Protein AF-A0A844H399-F1 (afdb_monomer_lite)

pLDDT: mean 91.07, std 12.4, range [46.91, 98.5]

Sequence (49 aa):
MVRKIQFTLRLTEDEKTRLAYYAKSKNVSMSEIIQDYCKRLPKPTDTKD

Foldseek 3Di:
DDDDDDDDDDDDPVRVVVLCVVCVVVVHDSVVVVVVVVVPDDDPDPPPD

Structure (mmCIF, N/CA/C/O backbone):
data_AF-A0A844H399-F1
#
_entry.id   AF-A0A844H399-F1
#
loop_
_atom_site.group_PDB
_atom_site.id
_atom_site.type_symbol
_atom_site.label_atom_id
_atom_site.label_alt_id
_atom_site.label_comp_id
_atom_site.label_asym_id
_atom_site.label_entity_id
_atom_site.label_seq_id
_atom_site.pdbx_PDB_ins_code
_atom_site.Cartn_x
_atom_site.Cartn_y
_atom_site.Cartn_z
_atom_site.occupancy
_atom_site.B_iso_or_equiv
_atom_site.auth_seq_id
_atom_site.auth_comp_id
_atom_site.auth_asym_id
_atom_site.auth_atom_id
_atom_site.pdbx_PDB_model_num
ATOM 1 N N . MET A 1 1 ? 10.288 -11.313 10.589 1.00 66.19 1 MET A N 1
ATOM 2 C CA . MET A 1 1 ? 11.178 -10.623 9.626 1.00 66.19 1 MET A CA 1
ATOM 3 C C . MET A 1 1 ? 10.909 -9.128 9.712 1.00 66.19 1 MET A C 1
ATOM 5 O O . MET A 1 1 ? 9.757 -8.733 9.586 1.00 66.19 1 MET A O 1
ATOM 9 N N . VAL A 1 2 ? 11.927 -8.312 9.992 1.00 84.56 2 VAL A N 1
ATOM 10 C CA . VAL A 1 2 ? 11.774 -6.851 10.115 1.00 84.56 2 VAL A CA 1
ATOM 11 C C . VAL A 1 2 ? 11.879 -6.218 8.726 1.00 84.56 2 VAL A C 1
ATOM 13 O O . VAL A 1 2 ? 12.818 -6.517 7.990 1.00 84.56 2 VAL A O 1
ATOM 16 N N . ARG A 1 3 ? 10.923 -5.358 8.357 1.00 8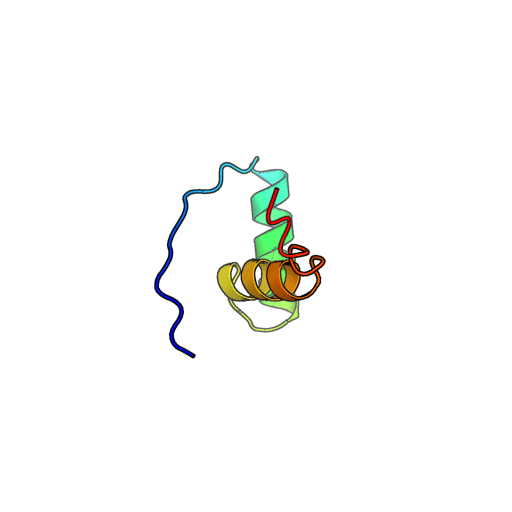5.25 3 ARG A N 1
ATOM 17 C CA . ARG A 1 3 ? 10.949 -4.602 7.093 1.00 85.25 3 ARG A CA 1
ATOM 18 C C . ARG A 1 3 ? 11.888 -3.402 7.256 1.00 85.25 3 ARG A C 1
ATOM 20 O O . ARG A 1 3 ? 11.639 -2.573 8.122 1.00 85.25 3 ARG A O 1
ATOM 27 N N . LYS A 1 4 ? 12.968 -3.340 6.469 1.00 92.81 4 LYS A N 1
ATOM 28 C CA . LYS A 1 4 ? 14.026 -2.311 6.591 1.00 92.81 4 LYS A CA 1
ATOM 29 C C . LYS A 1 4 ? 14.177 -1.397 5.372 1.00 92.81 4 LYS A C 1
ATOM 31 O O . LYS A 1 4 ? 14.796 -0.348 5.483 1.00 92.81 4 LYS A O 1
ATOM 36 N N . ILE A 1 5 ? 13.654 -1.802 4.216 1.00 93.94 5 ILE A N 1
ATOM 37 C CA . ILE A 1 5 ? 13.815 -1.063 2.960 1.00 93.94 5 ILE A CA 1
ATOM 38 C C . ILE A 1 5 ? 12.638 -0.105 2.778 1.00 93.94 5 ILE A C 1
ATOM 40 O O . ILE A 1 5 ? 11.483 -0.507 2.934 1.00 93.94 5 ILE A O 1
ATOM 44 N N . GLN A 1 6 ? 12.944 1.142 2.426 1.00 93.62 6 GLN A N 1
ATOM 45 C CA . GLN A 1 6 ? 11.978 2.184 2.095 1.00 93.62 6 GLN A CA 1
ATOM 46 C C . GLN A 1 6 ? 12.211 2.655 0.660 1.00 93.62 6 GLN A C 1
ATOM 48 O O . GLN A 1 6 ? 13.348 2.763 0.209 1.00 93.62 6 GLN A O 1
ATOM 53 N N . PHE A 1 7 ? 11.126 2.964 -0.041 1.00 92.88 7 PHE A N 1
ATOM 54 C CA . PHE A 1 7 ? 11.161 3.628 -1.336 1.00 92.88 7 PHE A CA 1
ATOM 55 C C . PHE A 1 7 ? 10.047 4.675 -1.405 1.00 92.88 7 PHE A C 1
ATOM 57 O O . PHE A 1 7 ? 9.068 4.605 -0.657 1.00 92.88 7 PHE A O 1
ATOM 64 N N . THR A 1 8 ? 10.200 5.647 -2.300 1.00 95.19 8 THR A N 1
ATOM 65 C CA . THR A 1 8 ? 9.192 6.681 -2.556 1.00 95.19 8 THR A CA 1
ATOM 66 C C . THR A 1 8 ? 8.368 6.290 -3.775 1.00 95.19 8 THR A C 1
ATOM 68 O O . THR A 1 8 ? 8.928 6.000 -4.830 1.00 95.19 8 THR A O 1
ATOM 71 N N . LEU A 1 9 ? 7.042 6.314 -3.646 1.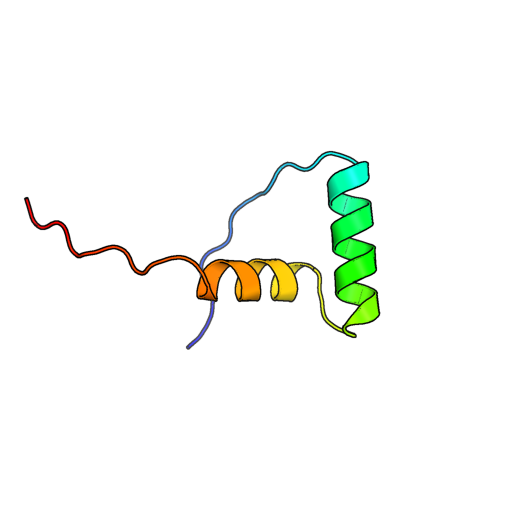00 94.19 9 LEU A N 1
ATOM 72 C CA . LEU A 1 9 ? 6.104 6.052 -4.736 1.00 94.19 9 LEU A CA 1
ATOM 73 C C . LEU A 1 9 ? 5.438 7.360 -5.170 1.00 94.19 9 LEU A C 1
ATOM 75 O O . LEU A 1 9 ? 4.959 8.119 -4.328 1.00 94.19 9 LEU A O 1
ATOM 79 N N . ARG A 1 10 ? 5.394 7.618 -6.478 1.00 97.31 10 ARG A N 1
ATOM 80 C CA . ARG A 1 10 ? 4.592 8.703 -7.056 1.00 97.31 10 ARG A CA 1
ATOM 81 C C . ARG A 1 10 ? 3.240 8.134 -7.467 1.00 97.31 10 ARG A C 1
ATOM 83 O O . ARG A 1 10 ? 3.204 7.104 -8.129 1.00 97.31 10 ARG A O 1
ATOM 90 N N . LEU A 1 11 ? 2.170 8.804 -7.061 1.00 97.12 11 LEU A N 1
ATOM 91 C CA . LEU A 1 11 ? 0.788 8.449 -7.371 1.00 97.12 11 LEU A CA 1
ATOM 92 C C . LEU A 1 11 ? 0.060 9.699 -7.853 1.00 97.12 11 LEU A C 1
ATOM 94 O O . LEU A 1 11 ? 0.335 10.803 -7.376 1.00 97.12 11 LEU A O 1
ATOM 98 N N . THR A 1 12 ? -0.894 9.508 -8.749 1.00 98.50 12 THR A N 1
ATOM 99 C CA . THR A 1 12 ? -1.946 10.489 -9.009 1.00 98.50 12 THR A CA 1
ATOM 100 C C . THR A 1 12 ? -2.869 10.622 -7.794 1.00 98.50 12 THR A C 1
ATOM 102 O O . THR A 1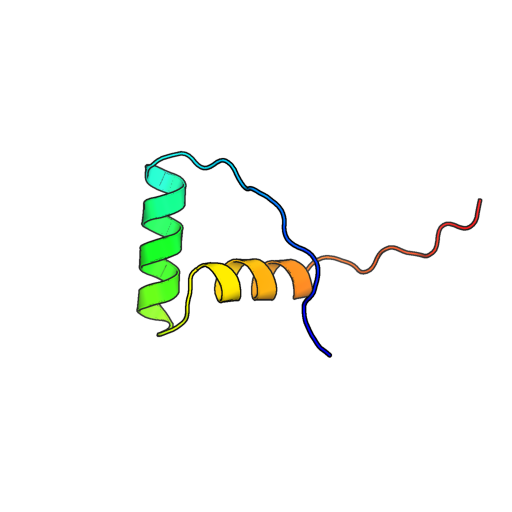 12 ? -2.881 9.790 -6.878 1.00 98.50 12 THR A O 1
ATOM 105 N N . GLU A 1 13 ? -3.669 11.685 -7.778 1.00 98.25 13 GLU A N 1
ATOM 106 C CA . GLU A 1 13 ? -4.641 11.920 -6.710 1.00 98.25 13 GLU A CA 1
ATOM 107 C C . GLU A 1 13 ? -5.736 10.840 -6.669 1.00 98.25 13 GLU A C 1
ATOM 109 O O . GLU A 1 13 ? -6.097 10.376 -5.582 1.00 98.25 13 GLU A O 1
ATOM 114 N N . ASP A 1 14 ? -6.189 10.363 -7.836 1.00 98.50 14 ASP A N 1
ATOM 115 C CA . ASP A 1 14 ? -7.149 9.254 -7.944 1.00 98.50 14 ASP A CA 1
ATOM 116 C C . ASP A 1 14 ? -6.575 7.952 -7.366 1.00 98.50 14 ASP A C 1
ATOM 118 O O . ASP A 1 14 ? -7.187 7.326 -6.498 1.00 98.50 14 ASP A O 1
ATOM 122 N N . GLU A 1 15 ? -5.357 7.571 -7.763 1.00 98.25 15 GLU A N 1
ATOM 123 C CA . GLU A 1 15 ? -4.711 6.346 -7.274 1.00 98.25 15 GLU A CA 1
ATOM 124 C C . GLU A 1 15 ? -4.531 6.367 -5.754 1.00 98.25 15 GLU A C 1
ATOM 126 O O . GLU A 1 15 ? -4.834 5.381 -5.074 1.00 98.25 15 GLU A O 1
ATOM 131 N N . LYS A 1 16 ? -4.087 7.502 -5.198 1.00 97.88 16 LYS A N 1
ATOM 132 C CA . LYS A 1 16 ? -3.952 7.675 -3.747 1.00 97.88 16 LYS A CA 1
ATOM 133 C C . LYS A 1 16 ? -5.306 7.571 -3.046 1.00 97.88 16 LYS A C 1
ATOM 135 O O . LYS A 1 16 ? -5.400 6.920 -2.005 1.00 97.88 16 LYS A O 1
ATOM 140 N N . THR A 1 17 ? -6.348 8.180 -3.605 1.00 98.44 17 THR A N 1
ATOM 141 C CA . THR A 1 17 ? -7.705 8.151 -3.040 1.00 98.44 17 THR A CA 1
ATOM 142 C C . THR A 1 17 ? -8.261 6.731 -3.017 1.00 98.44 17 THR A C 1
ATOM 144 O O . THR A 1 17 ? -8.747 6.268 -1.982 1.00 98.44 17 THR A O 1
ATOM 147 N N . ARG A 1 18 ? -8.108 5.989 -4.118 1.00 98.25 18 ARG A N 1
ATOM 148 C CA . ARG A 1 18 ? -8.513 4.580 -4.215 1.00 98.25 18 ARG A CA 1
ATOM 149 C C . ARG A 1 18 ? -7.743 3.701 -3.232 1.00 98.25 18 ARG A C 1
ATOM 151 O O . ARG A 1 18 ? -8.347 2.861 -2.562 1.00 98.25 18 ARG A O 1
ATOM 158 N N . LEU A 1 19 ? -6.435 3.924 -3.092 1.00 98.00 19 LEU A N 1
ATOM 159 C CA . LEU A 1 19 ? -5.594 3.204 -2.134 1.00 98.00 19 LEU A CA 1
ATOM 160 C C . LEU A 1 19 ? -6.028 3.468 -0.685 1.00 98.00 19 LEU A C 1
ATOM 162 O O . LEU A 1 19 ? -6.171 2.524 0.094 1.00 98.00 19 LEU A O 1
ATOM 166 N N . ALA A 1 20 ? -6.278 4.730 -0.331 1.00 98.19 20 ALA A N 1
ATOM 167 C CA . ALA A 1 20 ? -6.737 5.123 0.998 1.00 98.19 20 ALA A CA 1
ATOM 168 C C . ALA A 1 20 ? -8.118 4.537 1.325 1.00 98.19 20 ALA A C 1
ATOM 170 O O . ALA A 1 20 ? -8.320 4.009 2.420 1.00 98.19 20 ALA A O 1
ATOM 171 N N . TYR A 1 21 ? -9.051 4.571 0.368 1.00 98.50 21 TYR A N 1
ATOM 172 C CA . TYR A 1 21 ? -10.370 3.960 0.516 1.00 98.50 21 TYR A CA 1
ATOM 173 C C . TYR A 1 21 ? -10.266 2.450 0.762 1.00 98.50 21 TYR A C 1
ATOM 175 O O . TYR A 1 21 ? -10.864 1.929 1.705 1.00 98.50 21 TYR A O 1
ATOM 183 N N . TYR A 1 22 ? -9.460 1.746 -0.038 1.00 98.12 22 TYR A N 1
ATOM 184 C CA . TYR A 1 22 ? -9.285 0.303 0.109 1.00 98.12 22 TYR A CA 1
ATOM 185 C C . TYR A 1 22 ? -8.633 -0.068 1.444 1.00 98.12 22 TYR A C 1
ATOM 187 O O . TYR A 1 22 ? -9.111 -0.972 2.132 1.00 98.12 22 TYR A O 1
ATOM 195 N N . ALA A 1 23 ? -7.597 0.667 1.854 1.00 98.19 23 ALA A N 1
ATOM 196 C CA . ALA A 1 23 ? -6.954 0.493 3.153 1.00 98.19 23 ALA A CA 1
ATOM 197 C C . ALA A 1 23 ? -7.959 0.672 4.306 1.00 98.19 23 ALA A C 1
ATOM 199 O O . ALA A 1 23 ? -8.067 -0.192 5.179 1.00 98.19 23 ALA A O 1
ATOM 200 N N . LYS A 1 24 ? -8.791 1.723 4.238 1.00 98.25 24 LYS A N 1
ATOM 201 C CA . LYS A 1 24 ? -9.867 1.978 5.205 1.00 98.25 24 LYS A CA 1
ATOM 202 C C . LYS A 1 24 ? -10.894 0.845 5.244 1.00 98.25 2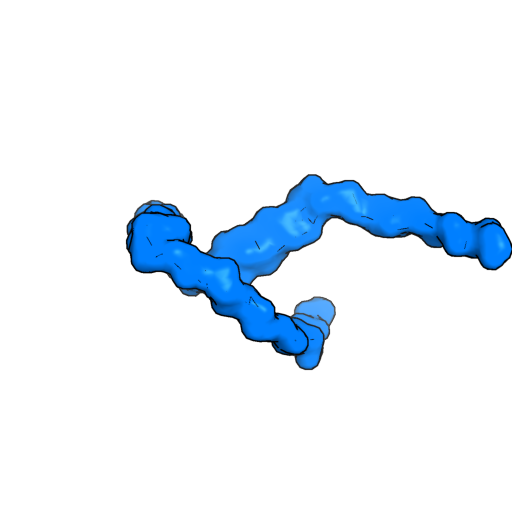4 LYS A C 1
ATOM 204 O O . LYS A 1 24 ? -11.259 0.409 6.330 1.00 98.25 24 LYS A O 1
ATOM 209 N N . SER A 1 25 ? -11.321 0.328 4.088 1.00 98.19 25 SER A N 1
ATOM 210 C CA . SER A 1 25 ? -12.293 -0.778 4.010 1.00 98.19 25 SER A CA 1
ATOM 211 C C . SER A 1 25 ? -11.803 -2.070 4.677 1.00 98.19 25 SER A C 1
ATOM 213 O O . SER A 1 25 ? -12.607 -2.888 5.114 1.00 98.19 25 SER A O 1
ATOM 215 N N . LYS A 1 26 ? -10.479 -2.237 4.782 1.00 96.69 26 LYS A N 1
ATOM 216 C CA . LYS A 1 26 ? -9.818 -3.386 5.407 1.00 96.69 26 LYS A CA 1
ATOM 217 C C . LYS A 1 26 ? -9.309 -3.118 6.823 1.00 96.69 26 LYS A C 1
ATOM 219 O O . LYS A 1 26 ? -8.736 -4.022 7.420 1.00 96.69 26 LYS A O 1
ATOM 224 N N . ASN A 1 27 ? -9.513 -1.907 7.346 1.00 97.50 27 ASN A N 1
ATOM 225 C CA . ASN A 1 27 ? -8.985 -1.452 8.632 1.00 97.50 27 ASN A CA 1
ATOM 226 C C . ASN A 1 27 ? -7.458 -1.646 8.770 1.00 97.50 27 ASN A C 1
ATOM 228 O O . ASN A 1 27 ? -6.964 -2.092 9.803 1.00 97.50 27 ASN A O 1
ATOM 232 N N . VAL A 1 28 ? -6.716 -1.336 7.703 1.00 97.50 28 VAL A N 1
ATOM 233 C CA . VAL A 1 28 ? -5.245 -1.407 7.645 1.00 97.50 28 VAL A CA 1
ATOM 234 C C . VAL A 1 28 ? -4.671 -0.117 7.065 1.00 97.50 28 VAL A C 1
ATOM 236 O O . VAL A 1 28 ? -5.392 0.721 6.521 1.00 97.50 28 VAL A O 1
ATOM 239 N N . SER A 1 29 ? -3.356 0.054 7.149 1.00 97.38 29 SER A N 1
ATOM 240 C CA . SER A 1 29 ? -2.656 1.177 6.522 1.00 97.38 29 SER A CA 1
ATOM 241 C C . SER A 1 29 ? -2.483 0.995 5.005 1.00 97.38 29 SER A C 1
ATOM 243 O O . SER A 1 29 ? -2.436 -0.119 4.483 1.00 97.38 29 SER A O 1
ATOM 245 N N . MET A 1 30 ? -2.301 2.102 4.272 1.00 96.88 30 MET A N 1
ATOM 246 C CA . MET A 1 30 ? -1.944 2.057 2.841 1.00 96.88 30 MET A CA 1
ATOM 247 C C . MET A 1 30 ? -0.643 1.275 2.599 1.00 96.88 30 MET A C 1
ATOM 249 O O . MET A 1 30 ? -0.536 0.521 1.634 1.00 96.88 30 MET A O 1
ATOM 253 N N . SER A 1 31 ? 0.329 1.410 3.505 1.00 95.50 31 SER A N 1
ATOM 254 C CA . SER A 1 31 ? 1.595 0.675 3.452 1.00 95.50 31 SER A CA 1
ATOM 255 C C . SER A 1 31 ? 1.388 -0.835 3.539 1.00 95.50 31 SER A C 1
ATOM 257 O O . SER A 1 31 ? 2.067 -1.579 2.837 1.00 95.50 31 SER A O 1
ATOM 259 N N . GLU A 1 32 ? 0.445 -1.307 4.356 1.00 96.06 32 GLU A N 1
ATOM 260 C CA . GLU A 1 32 ? 0.119 -2.733 4.445 1.00 96.06 32 GLU A CA 1
ATOM 261 C C . GLU A 1 32 ? -0.518 -3.264 3.166 1.00 96.06 32 GLU A C 1
ATOM 263 O O . GLU A 1 32 ? -0.189 -4.376 2.760 1.00 96.06 32 GLU A O 1
ATOM 268 N N . ILE A 1 33 ? -1.350 -2.469 2.486 1.00 97.31 33 ILE A N 1
ATOM 269 C CA . ILE A 1 33 ? -1.887 -2.838 1.169 1.00 97.31 33 ILE A CA 1
ATOM 270 C C . ILE A 1 33 ? -0.756 -3.026 0.154 1.00 97.31 33 ILE A C 1
ATOM 272 O O . ILE A 1 33 ? -0.714 -4.048 -0.531 1.00 97.31 33 ILE A O 1
ATOM 276 N N . ILE A 1 34 ? 0.185 -2.079 0.079 1.00 95.62 34 ILE A N 1
ATOM 277 C CA . ILE A 1 34 ? 1.338 -2.170 -0.833 1.00 95.62 34 ILE A CA 1
ATOM 278 C C . ILE A 1 34 ? 2.195 -3.391 -0.479 1.00 95.62 34 ILE A C 1
ATOM 280 O O . ILE A 1 34 ? 2.575 -4.164 -1.353 1.00 95.62 34 ILE A O 1
ATOM 284 N N . GLN A 1 35 ? 2.463 -3.610 0.808 1.00 94.31 35 GLN A N 1
ATOM 285 C CA . GLN A 1 35 ? 3.232 -4.766 1.267 1.00 94.31 35 GLN A CA 1
ATOM 286 C C . GLN A 1 35 ? 2.532 -6.088 0.952 1.00 94.31 35 GLN A C 1
ATOM 288 O O . GLN A 1 35 ? 3.207 -7.057 0.613 1.00 94.31 35 GLN A O 1
ATOM 293 N N . ASP A 1 36 ? 1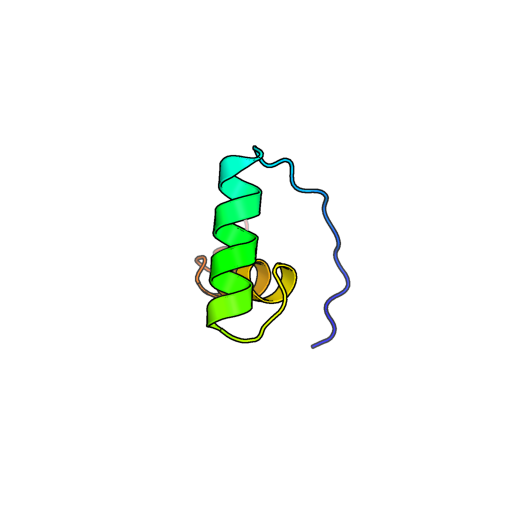.207 -6.155 1.086 1.00 94.62 36 ASP A N 1
ATOM 294 C CA . ASP A 1 36 ? 0.433 -7.343 0.737 1.00 94.62 36 ASP A CA 1
ATOM 295 C C . ASP A 1 36 ? 0.474 -7.608 -0.766 1.00 94.62 36 ASP A C 1
ATOM 297 O O . ASP A 1 36 ? 0.680 -8.744 -1.183 1.00 94.62 36 ASP A O 1
ATOM 301 N N . TYR A 1 37 ? 0.383 -6.554 -1.578 1.00 94.31 37 TYR A N 1
ATOM 302 C CA . TYR A 1 37 ? 0.581 -6.654 -3.018 1.00 94.31 37 TYR A CA 1
ATOM 303 C C . TYR A 1 37 ? 1.973 -7.204 -3.362 1.00 94.31 37 TYR A C 1
ATOM 305 O O . TYR A 1 37 ? 2.075 -8.164 -4.123 1.00 94.31 37 TYR A O 1
ATOM 313 N N . CYS A 1 38 ? 3.040 -6.692 -2.734 1.00 93.19 38 CYS A N 1
ATOM 314 C CA . CYS A 1 38 ? 4.404 -7.188 -2.950 1.00 93.19 38 CYS A CA 1
ATOM 315 C C . CYS A 1 38 ? 4.563 -8.686 -2.643 1.00 93.19 38 CYS A C 1
ATOM 317 O O . CYS A 1 38 ? 5.334 -9.357 -3.319 1.00 93.19 38 CYS A O 1
ATOM 319 N N . LYS A 1 39 ? 3.836 -9.235 -1.659 1.00 91.88 39 LYS A N 1
ATOM 320 C CA . LYS A 1 39 ? 3.885 -10.677 -1.337 1.00 91.88 39 LYS A CA 1
ATOM 321 C C . LYS A 1 39 ? 3.284 -11.565 -2.427 1.00 91.88 39 LYS A C 1
ATOM 323 O O . LYS A 1 39 ? 3.582 -12.754 -2.455 1.00 91.88 39 LYS A O 1
ATOM 328 N N . ARG A 1 40 ? 2.403 -11.014 -3.266 1.00 93.69 40 ARG A N 1
ATOM 329 C CA . ARG A 1 40 ? 1.735 -11.738 -4.359 1.00 93.69 40 ARG A CA 1
ATOM 330 C C . ARG A 1 40 ? 2.562 -11.751 -5.640 1.00 93.69 40 ARG A C 1
ATOM 332 O O . ARG A 1 40 ? 2.238 -12.505 -6.552 1.00 93.69 40 ARG A O 1
ATOM 339 N N . LEU A 1 41 ? 3.591 -10.908 -5.720 1.00 93.56 41 LEU A N 1
ATOM 340 C CA . LEU A 1 41 ? 4.501 -10.884 -6.856 1.00 93.56 41 LEU A CA 1
ATOM 341 C C . LEU A 1 41 ? 5.316 -12.186 -6.903 1.00 93.56 41 LEU A C 1
ATOM 343 O O . LEU A 1 41 ? 5.609 -12.766 -5.851 1.00 93.56 41 LEU A O 1
ATOM 347 N N . PRO A 1 42 ? 5.689 -12.658 -8.105 1.00 93.81 42 PRO A N 1
ATOM 348 C CA . PRO A 1 42 ? 6.555 -13.818 -8.231 1.00 93.81 42 PRO A CA 1
ATOM 349 C C . PRO A 1 42 ? 7.873 -13.563 -7.498 1.00 93.81 42 PRO A C 1
ATOM 351 O O . PRO A 1 42 ? 8.411 -12.453 -7.510 1.00 93.81 42 PRO A O 1
ATOM 354 N N . LYS A 1 43 ? 8.406 -14.607 -6.857 1.00 90.56 43 LYS A N 1
ATOM 355 C CA . LYS A 1 43 ? 9.770 -14.542 -6.337 1.00 90.56 43 LYS A CA 1
ATOM 356 C C . LYS A 1 43 ? 10.714 -14.402 -7.531 1.00 90.56 43 LYS A C 1
ATOM 358 O O . LYS A 1 43 ? 10.498 -15.107 -8.519 1.00 90.56 43 LYS A O 1
ATOM 363 N N . PRO A 1 44 ? 11.742 -13.543 -7.453 1.00 86.56 44 PRO A N 1
ATOM 364 C CA . PRO A 1 44 ? 12.813 -13.581 -8.431 1.00 86.56 44 PRO A CA 1
ATOM 365 C C . PRO A 1 44 ? 13.333 -15.018 -8.478 1.00 86.56 44 PRO A C 1
ATOM 367 O O . PRO A 1 44 ? 13.676 -15.584 -7.439 1.00 86.56 44 PRO A O 1
ATOM 370 N N . THR A 1 45 ? 13.322 -15.638 -9.654 1.00 78.69 45 THR A N 1
ATOM 371 C CA . THR A 1 45 ? 14.195 -16.783 -9.890 1.00 78.69 45 THR A CA 1
ATOM 372 C C . THR A 1 45 ? 15.611 -16.257 -9.708 1.00 78.69 45 THR A C 1
ATOM 374 O O . THR A 1 45 ? 15.920 -15.206 -10.266 1.00 78.69 45 THR A O 1
ATOM 377 N N . ASP A 1 46 ? 16.443 -16.915 -8.902 1.00 63.25 46 ASP A N 1
ATOM 378 C CA . ASP A 1 46 ? 17.876 -16.622 -8.865 1.00 63.25 46 ASP A CA 1
ATOM 379 C C . ASP A 1 46 ? 18.444 -16.895 -10.267 1.00 63.25 46 ASP A C 1
ATOM 381 O O . ASP A 1 46 ? 18.921 -17.992 -10.552 1.00 63.25 46 ASP A O 1
ATOM 385 N N . THR A 1 47 ? 18.358 -15.928 -11.178 1.00 56.88 47 THR A N 1
ATOM 386 C CA . THR A 1 47 ? 19.143 -15.927 -12.407 1.00 56.88 47 THR A CA 1
ATOM 387 C C . THR A 1 47 ? 20.561 -15.568 -11.987 1.00 56.88 47 THR A C 1
ATOM 389 O O . THR A 1 47 ? 20.973 -14.411 -11.977 1.00 56.88 47 THR A O 1
ATOM 392 N N . LYS A 1 48 ? 21.280 -16.590 -11.516 1.00 51.44 48 LYS A N 1
ATOM 393 C CA . LYS A 1 48 ? 22.730 -16.641 -11.647 1.00 51.44 48 L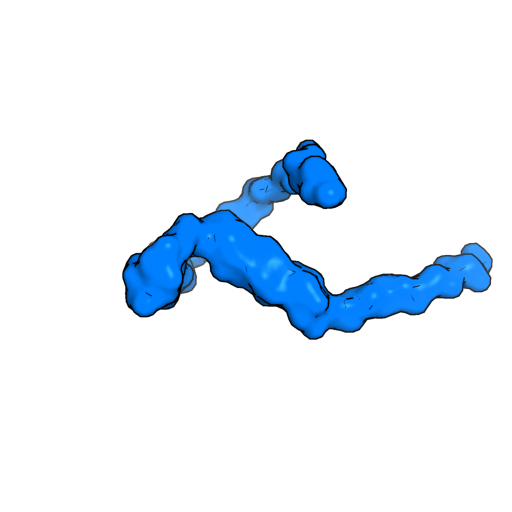YS A CA 1
ATOM 394 C C . LYS A 1 48 ? 23.007 -16.920 -13.121 1.00 51.44 48 LYS A C 1
ATOM 396 O O . LYS A 1 48 ? 22.987 -18.083 -13.515 1.00 51.44 48 LYS A O 1
ATOM 401 N N . ASP A 1 49 ? 23.200 -15.857 -13.889 1.00 46.91 49 ASP A N 1
ATOM 402 C CA . ASP A 1 49 ? 23.999 -15.887 -15.115 1.00 46.91 49 ASP A CA 1
ATOM 403 C C . ASP A 1 49 ? 25.381 -15.303 -14.795 1.00 46.91 49 ASP A C 1
ATOM 405 O O . ASP A 1 49 ? 25.430 -14.265 -14.087 1.00 46.91 49 ASP A O 1
#

Secondary structure (DSSP, 8-state):
------------HHHHHHHHHHHHHTTS-HHHHHHHHHHHSPPPP----

Radius of gyration: 13.86 Å; chains: 1; bounding box: 36×29×25 Å

Organism: NCBI:txid2676140

InterPro domains:
  IPR010985 Ribbon-helix-helix [SSF47598] (6-41)